Protein AF-W0DRM1-F1 (afdb_monomer_lite)

Secondary structure (DSSP, 8-state):
---HHHHHHHHHHHHHHHHHHHHHTT-HHHHHHHHHHHHHHHHHH---S-PPPPP-PPPP-------PBPTTTSSSB-EEEEEEEEE-TTS-EEEEEE-TTT--EEEEE--

Sequence (111 aa):
MTDIASRLQPIRAGLADLQRELTEVGQPSLAQRAQDLLRELDALTDIPDAAPRPARRPKSAHRRDEVEKCPRCTIRSLHPVPDQVREGTDGAEEMLWHCSSCGFEEWRGDA

Foldseek 3Di:
DPDVVNVCVVVLVVLQVVLVVCVVVVNNVVNVVSVVVSVVSVVVVPPPPDDDDDDDDPDDPPDPPDQDADPPPSPHGWDWDVVAWDQDPVRFIWTWTADPPPGDIDTDGPD

Structure (mmCIF, N/CA/C/O backbone):
data_AF-W0DRM1-F1
#
_entry.id   AF-W0DRM1-F1
#
loop_
_atom_site.group_PDB
_atom_site.id
_atom_site.type_symbol
_atom_site.label_atom_id
_atom_site.label_alt_id
_atom_site.label_comp_id
_atom_site.label_asym_id
_atom_site.label_entity_id
_atom_site.label_seq_id
_atom_site.pdbx_PDB_ins_code
_atom_site.Cartn_x
_atom_site.Cartn_y
_atom_site.Cartn_z
_atom_site.occupancy
_atom_site.B_iso_or_equiv
_atom_site.auth_seq_id
_atom_site.auth_comp_id
_atom_site.auth_asym_id
_atom_site.auth_atom_id
_atom_site.pdbx_PDB_model_num
ATOM 1 N N . MET A 1 1 ? -18.558 2.304 -13.654 1.00 44.47 1 MET A N 1
ATOM 2 C CA . MET A 1 1 ? -17.285 2.562 -12.952 1.00 44.47 1 MET A CA 1
ATOM 3 C C . MET A 1 1 ? -17.632 3.050 -11.560 1.00 44.47 1 MET A C 1
ATOM 5 O O . MET A 1 1 ? -18.065 4.184 -11.433 1.00 44.47 1 MET A O 1
ATOM 9 N N . THR A 1 2 ? -17.574 2.191 -10.544 1.00 49.75 2 THR A N 1
ATOM 10 C CA . THR A 1 2 ? -17.739 2.642 -9.155 1.00 49.75 2 THR A CA 1
ATOM 11 C C . THR A 1 2 ? -16.541 3.493 -8.781 1.00 49.75 2 THR A C 1
ATOM 13 O O . THR A 1 2 ? -15.411 3.006 -8.793 1.00 49.75 2 THR A O 1
ATOM 16 N N . ASP A 1 3 ? -16.828 4.753 -8.504 1.00 78.50 3 ASP A N 1
ATOM 17 C CA . ASP A 1 3 ? -15.894 5.757 -8.037 1.00 78.50 3 ASP A CA 1
ATOM 18 C C . ASP A 1 3 ? -15.161 5.260 -6.776 1.00 78.50 3 ASP A C 1
ATOM 20 O O . ASP A 1 3 ? -15.777 4.805 -5.808 1.00 78.50 3 ASP A O 1
ATOM 24 N N . ILE A 1 4 ? -13.827 5.248 -6.828 1.00 78.31 4 ILE A N 1
ATOM 25 C CA . ILE A 1 4 ? -12.979 4.704 -5.756 1.00 78.31 4 ILE A CA 1
ATOM 26 C C . ILE A 1 4 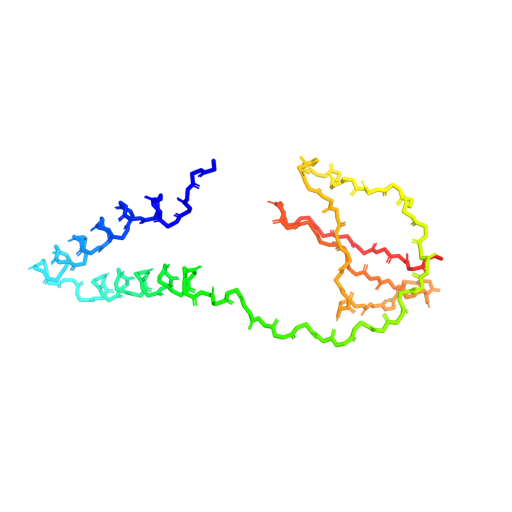? -13.174 5.519 -4.473 1.00 78.31 4 ILE A C 1
ATOM 28 O O . ILE A 1 4 ? -13.244 4.932 -3.394 1.00 78.31 4 ILE A O 1
ATOM 32 N N . ALA A 1 5 ? -13.369 6.836 -4.586 1.00 75.06 5 ALA A N 1
ATOM 33 C CA . ALA A 1 5 ? -13.639 7.695 -3.439 1.00 75.06 5 ALA A CA 1
ATOM 34 C C . ALA A 1 5 ? -14.947 7.298 -2.733 1.00 75.06 5 ALA A C 1
ATOM 36 O O . ALA A 1 5 ? -14.979 7.168 -1.509 1.00 75.06 5 ALA A O 1
ATOM 37 N N . SER A 1 6 ? -15.990 6.968 -3.497 1.00 77.75 6 SER A N 1
ATOM 38 C CA . SER A 1 6 ? -17.264 6.471 -2.960 1.00 77.75 6 SER A CA 1
ATOM 39 C C . SER A 1 6 ? -17.128 5.146 -2.191 1.00 77.75 6 SER A C 1
ATOM 41 O O . SER A 1 6 ? -17.858 4.914 -1.230 1.00 77.75 6 SER A O 1
ATOM 43 N N . ARG A 1 7 ? -16.177 4.275 -2.563 1.00 81.56 7 ARG A N 1
ATOM 44 C CA . ARG A 1 7 ? -15.899 3.020 -1.831 1.00 81.56 7 ARG A CA 1
ATOM 45 C C . ARG A 1 7 ? -15.046 3.226 -0.577 1.00 81.56 7 ARG A C 1
ATOM 47 O O . ARG A 1 7 ? -15.122 2.404 0.331 1.00 81.56 7 ARG A O 1
ATOM 54 N N . LEU A 1 8 ? -14.249 4.292 -0.525 1.00 87.19 8 LEU A N 1
ATOM 55 C CA . LEU A 1 8 ? -13.381 4.618 0.612 1.00 87.19 8 LEU A CA 1
ATOM 56 C C . LEU A 1 8 ? -14.110 5.393 1.722 1.00 87.19 8 LEU A C 1
ATOM 58 O O . LEU A 1 8 ? -13.707 5.311 2.879 1.00 87.19 8 LEU A O 1
ATOM 62 N N . GLN A 1 9 ? -15.214 6.076 1.407 1.00 85.44 9 GLN A N 1
ATOM 63 C CA . GLN A 1 9 ? -16.068 6.769 2.384 1.00 85.44 9 GLN A CA 1
ATOM 64 C C . GLN A 1 9 ? -16.465 5.932 3.618 1.00 85.44 9 GLN A C 1
ATOM 66 O O . GLN A 1 9 ? -16.218 6.388 4.735 1.00 85.44 9 GLN A O 1
ATOM 71 N N . PRO A 1 10 ? -17.014 4.706 3.484 1.00 90.19 10 PRO A N 1
ATOM 72 C CA . PRO A 1 10 ? -17.363 3.899 4.657 1.00 90.19 10 PRO A CA 1
ATOM 73 C C . PRO A 1 10 ? -16.141 3.510 5.503 1.00 90.19 10 PRO A C 1
ATOM 75 O O . PRO A 1 10 ? -16.254 3.380 6.719 1.00 90.19 10 PRO A O 1
ATOM 78 N N . ILE A 1 11 ? -14.966 3.363 4.884 1.00 89.38 11 ILE A N 1
ATOM 79 C CA . ILE A 1 11 ? -13.716 3.035 5.584 1.00 89.38 11 ILE A CA 1
ATOM 80 C C . ILE A 1 11 ? -13.220 4.244 6.389 1.00 89.38 11 ILE A C 1
ATOM 82 O O . ILE A 1 11 ? -12.806 4.080 7.535 1.00 89.38 11 ILE A O 1
ATOM 86 N N . ARG A 1 12 ? -13.325 5.463 5.838 1.00 90.06 12 ARG A N 1
ATOM 87 C CA . ARG A 1 12 ? -13.031 6.703 6.579 1.00 90.06 12 ARG A CA 1
ATOM 88 C C . ARG A 1 12 ? -13.930 6.871 7.791 1.00 90.06 12 ARG A C 1
ATOM 90 O O . ARG A 1 12 ? -13.432 7.145 8.876 1.00 90.06 12 ARG A O 1
ATOM 97 N N . ALA A 1 13 ? -15.236 6.683 7.607 1.00 90.19 13 ALA A N 1
ATOM 98 C CA . ALA A 1 13 ? -16.200 6.800 8.695 1.00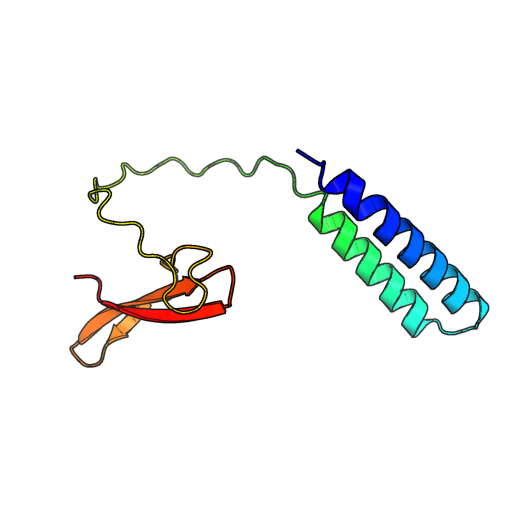 90.19 13 ALA A CA 1
ATOM 99 C C . ALA A 1 13 ? -15.869 5.822 9.835 1.00 90.19 13 ALA A C 1
ATOM 101 O O . ALA A 1 13 ? -15.723 6.245 10.977 1.00 90.19 13 ALA A O 1
ATOM 102 N N . GLY A 1 14 ? -15.622 4.546 9.509 1.00 92.88 14 GLY A N 1
ATOM 103 C CA . GLY A 1 14 ? -15.262 3.538 10.509 1.00 92.88 14 GLY A CA 1
ATOM 104 C C . GLY A 1 14 ? -13.956 3.835 11.257 1.00 92.88 14 GLY A C 1
ATOM 105 O O . GLY A 1 14 ? -13.880 3.614 12.462 1.00 92.88 14 GLY A O 1
ATOM 106 N N . LEU A 1 15 ? -12.932 4.370 10.582 1.00 91.94 15 LEU A N 1
ATOM 107 C CA . LEU A 1 15 ? -11.674 4.754 11.239 1.00 91.94 15 LEU A CA 1
ATOM 108 C C . LEU A 1 15 ? -11.827 5.983 12.146 1.00 91.94 15 LEU A C 1
ATOM 110 O O . LEU A 1 15 ? -11.201 6.033 13.204 1.00 91.94 15 LEU A O 1
ATOM 114 N N . ALA A 1 16 ? -12.661 6.952 11.763 1.00 90.56 16 ALA A N 1
ATOM 115 C CA . ALA A 1 16 ? -12.958 8.119 12.592 1.00 90.56 16 ALA A CA 1
ATOM 116 C C . ALA A 1 16 ? -13.749 7.735 13.854 1.00 90.56 16 ALA A C 1
ATOM 118 O O . ALA A 1 16 ? -13.444 8.218 14.946 1.00 90.56 16 ALA A O 1
ATOM 119 N N . ASP A 1 17 ? -14.719 6.827 13.719 1.00 92.44 17 ASP A N 1
ATOM 120 C CA . ASP A 1 17 ? -15.463 6.286 14.857 1.00 92.44 17 ASP A CA 1
ATOM 121 C C . ASP A 1 17 ? -14.537 5.510 15.806 1.00 92.44 17 ASP A C 1
ATOM 123 O O . ASP A 1 17 ? -14.535 5.769 17.010 1.00 92.44 17 ASP A O 1
ATOM 127 N N . LEU A 1 18 ? -13.660 4.658 15.264 1.00 91.69 18 LEU A N 1
ATOM 128 C CA . LEU A 1 18 ? -12.666 3.921 16.047 1.00 91.69 18 LEU A CA 1
ATOM 129 C C . LEU A 1 18 ? -11.693 4.859 16.782 1.00 91.69 18 LEU A C 1
ATOM 131 O O . LEU A 1 18 ? -11.370 4.631 17.946 1.00 91.69 18 LEU A O 1
ATOM 135 N N . GLN A 1 19 ? -11.231 5.933 16.134 1.00 92.62 19 GLN A N 1
ATOM 136 C CA . GLN A 1 19 ? -10.376 6.934 16.777 1.00 92.62 19 GLN A CA 1
ATOM 137 C C . GLN A 1 19 ? -11.068 7.561 17.996 1.00 92.62 19 GLN A C 1
ATOM 139 O O . GLN A 1 19 ? -10.430 7.737 19.040 1.00 92.62 19 GLN A O 1
ATOM 144 N N . ARG A 1 20 ? -12.357 7.900 17.873 1.00 90.94 20 ARG A N 1
ATOM 145 C CA . ARG A 1 20 ? -13.141 8.479 18.970 1.00 90.94 20 ARG A CA 1
ATOM 146 C C . ARG A 1 20 ? -13.261 7.491 20.128 1.00 90.94 20 ARG A C 1
ATOM 148 O O . ARG A 1 20 ? -12.902 7.848 21.246 1.00 90.94 20 ARG A O 1
ATOM 155 N N . G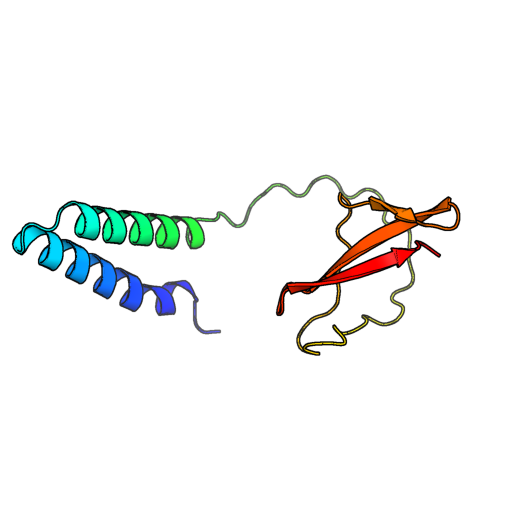LU A 1 21 ? -13.649 6.248 19.850 1.00 93.81 21 GLU A N 1
ATOM 156 C CA . GLU A 1 21 ? -13.768 5.194 20.870 1.00 93.81 21 GLU A CA 1
ATOM 157 C C . GLU A 1 21 ? -12.443 4.959 21.609 1.00 93.81 21 GLU A C 1
ATOM 159 O O . GLU A 1 21 ? -12.398 4.916 22.837 1.00 93.81 21 GLU A O 1
ATOM 164 N N . LEU A 1 22 ? -11.327 4.881 20.881 1.00 91.88 22 LEU A N 1
ATOM 165 C CA . LEU A 1 22 ? -10.002 4.691 21.479 1.00 91.88 22 LEU A CA 1
ATOM 166 C C . LEU A 1 22 ? -9.561 5.889 22.329 1.00 91.88 22 LEU A C 1
ATOM 168 O O . LEU A 1 22 ? -8.857 5.711 23.324 1.00 91.88 22 LEU A O 1
ATOM 172 N N . THR A 1 23 ? -9.983 7.100 21.968 1.00 89.12 23 THR A N 1
ATOM 173 C CA . THR A 1 23 ? -9.716 8.309 22.758 1.00 89.12 23 THR A CA 1
ATOM 174 C C . THR A 1 23 ? -10.519 8.295 24.059 1.00 89.12 23 THR A C 1
ATOM 176 O O . THR A 1 23 ? -9.967 8.575 25.122 1.00 89.12 23 THR A O 1
ATOM 179 N N . GLU A 1 24 ? -11.793 7.904 23.995 1.00 91.12 24 GLU A N 1
ATOM 180 C CA . GLU A 1 24 ? -12.684 7.783 25.157 1.00 91.12 24 GLU A CA 1
ATOM 181 C C . GLU A 1 24 ? -12.230 6.688 26.134 1.00 91.12 24 GLU A C 1
ATOM 183 O O . GLU A 1 24 ? -12.283 6.876 27.348 1.00 91.12 24 GLU A O 1
ATOM 188 N N . VAL A 1 25 ? -11.708 5.570 25.618 1.00 93.50 25 VAL A N 1
ATOM 189 C CA . VAL A 1 25 ? -11.168 4.454 26.419 1.00 93.50 25 VAL A CA 1
ATOM 190 C C . VAL A 1 25 ? -9.750 4.751 26.950 1.00 93.50 25 VAL A C 1
ATOM 192 O O . VAL A 1 25 ? -9.172 3.951 27.686 1.00 93.50 25 VAL A O 1
ATOM 195 N N . GLY A 1 26 ? -9.173 5.915 26.628 1.00 90.31 26 GLY A N 1
ATOM 196 C CA . GLY A 1 26 ? -7.866 6.332 27.141 1.00 90.31 26 GLY A CA 1
ATOM 197 C C . GLY A 1 26 ? -6.690 5.579 26.514 1.00 90.31 26 GLY A C 1
ATOM 198 O O . GLY A 1 26 ? -5.677 5.357 27.174 1.00 90.31 26 GLY A O 1
ATOM 199 N N . GLN A 1 27 ? -6.812 5.187 25.243 1.00 90.56 27 GLN A N 1
ATOM 200 C CA . GLN A 1 27 ? -5.772 4.530 24.444 1.00 90.56 27 GLN A CA 1
ATOM 201 C C . GLN A 1 27 ? -5.187 5.505 23.403 1.00 90.56 27 GLN A C 1
ATOM 203 O O . GLN A 1 27 ? -5.427 5.359 22.199 1.00 90.56 27 GLN A O 1
ATOM 208 N N . PRO A 1 28 ? -4.398 6.514 23.827 1.00 84.56 28 PRO A N 1
ATOM 209 C CA . PRO A 1 28 ? -3.950 7.595 22.949 1.00 84.56 28 PRO A CA 1
ATOM 210 C C . PRO A 1 28 ? -3.036 7.115 21.816 1.00 84.56 28 PRO A C 1
ATOM 212 O O . PRO A 1 28 ? -3.081 7.668 20.722 1.00 84.56 28 PRO A O 1
ATOM 215 N N . SER A 1 29 ? -2.237 6.064 22.032 1.00 87.31 29 SER A N 1
ATOM 216 C CA . SER A 1 29 ? -1.367 5.490 20.995 1.00 87.31 29 SER A CA 1
ATOM 217 C C . SER A 1 29 ? -2.163 4.825 19.868 1.00 87.31 29 SER A C 1
ATOM 219 O O . SER A 1 29 ? -1.811 4.957 18.697 1.00 87.31 29 SER A O 1
ATOM 221 N N . LEU A 1 30 ? -3.261 4.144 20.205 1.00 86.56 30 LEU A N 1
ATOM 222 C CA . LEU A 1 30 ? -4.140 3.506 19.228 1.00 86.56 30 LEU A CA 1
ATOM 223 C C . LEU A 1 30 ? -5.018 4.540 18.513 1.00 86.56 30 LEU A C 1
ATOM 225 O O . LEU A 1 30 ? -5.201 4.444 17.301 1.00 86.56 30 LEU A O 1
ATOM 229 N N . ALA A 1 31 ? -5.500 5.561 19.228 1.00 87.25 31 ALA A N 1
ATOM 230 C CA . ALA A 1 31 ? -6.204 6.687 18.619 1.00 87.25 31 ALA A CA 1
ATOM 231 C C . ALA A 1 31 ? -5.305 7.434 17.617 1.00 87.25 31 ALA A C 1
ATOM 233 O O . ALA A 1 31 ? -5.728 7.723 16.498 1.00 87.25 31 ALA A O 1
ATOM 234 N N . GLN A 1 32 ? -4.035 7.663 17.973 1.00 86.25 32 GLN A N 1
A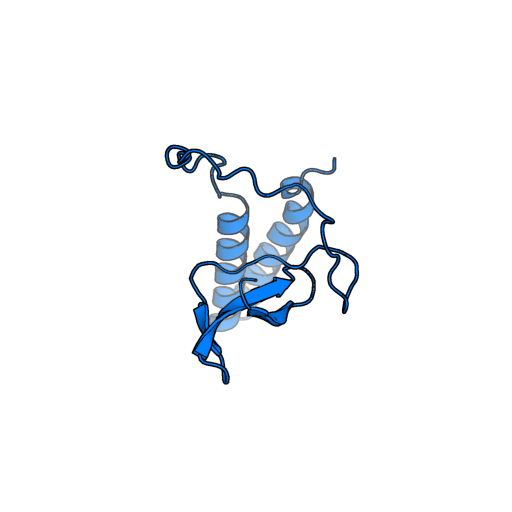TOM 235 C CA . GLN A 1 32 ? -3.053 8.256 17.065 1.00 86.25 32 GLN A CA 1
ATOM 236 C C . GLN A 1 32 ? -2.833 7.382 15.827 1.00 86.25 32 GLN A C 1
ATOM 238 O O . GLN A 1 32 ? -2.809 7.888 14.707 1.00 86.25 32 GLN A O 1
ATOM 243 N N . ARG A 1 33 ? -2.753 6.058 16.007 1.00 90.00 33 ARG A N 1
ATOM 244 C CA . ARG A 1 33 ? -2.614 5.117 14.891 1.00 90.00 33 ARG A CA 1
ATOM 245 C C . ARG A 1 33 ? -3.815 5.157 13.940 1.00 90.00 33 ARG A C 1
ATOM 247 O O . ARG A 1 33 ? -3.616 5.108 12.730 1.00 90.00 33 ARG A O 1
ATOM 254 N N . ALA A 1 34 ? -5.038 5.269 14.459 1.00 90.44 34 ALA A N 1
ATOM 255 C CA . ALA A 1 34 ? -6.241 5.432 13.639 1.00 90.44 34 ALA A CA 1
ATOM 256 C C . ALA A 1 34 ? -6.222 6.757 12.854 1.00 90.44 34 ALA A C 1
ATOM 258 O O . ALA A 1 34 ? -6.559 6.783 11.670 1.00 90.44 34 ALA A O 1
ATOM 259 N N . GLN A 1 35 ? -5.748 7.837 13.480 1.00 88.94 35 GLN A N 1
ATOM 260 C CA . GLN A 1 35 ? -5.578 9.133 12.824 1.00 88.94 35 GLN A CA 1
ATOM 261 C C . GLN A 1 35 ? -4.516 9.103 11.711 1.00 88.94 35 GLN A C 1
ATOM 263 O O . GLN A 1 35 ? -4.697 9.731 10.667 1.00 88.94 35 GLN A O 1
ATOM 268 N N . ASP A 1 36 ? -3.411 8.382 11.909 1.00 91.50 36 ASP A N 1
ATOM 269 C CA . ASP A 1 36 ? -2.381 8.212 10.878 1.00 91.50 36 ASP A CA 1
ATOM 270 C C . ASP A 1 36 ? -2.936 7.456 9.662 1.00 91.50 36 ASP A C 1
ATOM 272 O O . ASP A 1 36 ? -2.733 7.886 8.528 1.00 91.50 36 ASP A O 1
ATOM 276 N N . LEU A 1 37 ? -3.722 6.398 9.893 1.00 90.88 37 LEU A N 1
ATOM 277 C CA . LEU A 1 37 ? -4.386 5.642 8.825 1.00 90.88 37 LEU A CA 1
ATOM 278 C C . LEU A 1 37 ? -5.398 6.492 8.044 1.00 90.88 37 LEU A C 1
ATOM 280 O O . LEU A 1 37 ? -5.478 6.368 6.824 1.00 90.88 37 LEU A O 1
ATOM 284 N N . LEU A 1 38 ? -6.145 7.378 8.714 1.00 90.31 38 LEU A N 1
ATOM 285 C CA . LEU A 1 38 ? -7.027 8.343 8.041 1.00 90.31 38 LEU A CA 1
ATOM 286 C C . LEU A 1 38 ? -6.239 9.264 7.101 1.00 90.31 38 LEU A C 1
ATOM 288 O O . LEU A 1 38 ? -6.629 9.443 5.949 1.00 90.31 38 LEU A O 1
ATOM 292 N N . ARG A 1 39 ? -5.093 9.781 7.560 1.00 87.12 39 ARG A N 1
ATOM 293 C CA . ARG A 1 39 ? -4.218 10.662 6.771 1.00 87.12 39 ARG A CA 1
ATOM 294 C C . ARG A 1 39 ? -3.631 9.955 5.551 1.00 87.12 39 ARG A C 1
ATOM 296 O O . ARG A 1 39 ? -3.573 10.544 4.475 1.00 87.12 39 ARG A O 1
ATOM 303 N N . GLU A 1 40 ? -3.213 8.700 5.705 1.00 87.38 40 GLU A N 1
ATOM 304 C CA . GLU A 1 40 ? -2.757 7.864 4.587 1.00 87.38 40 GLU A CA 1
ATOM 305 C C . GLU A 1 40 ? -3.880 7.658 3.559 1.00 87.38 40 GLU A C 1
ATOM 307 O O . GLU A 1 40 ? -3.654 7.785 2.355 1.00 87.38 40 GLU A O 1
ATOM 312 N N . LEU A 1 41 ? -5.109 7.409 4.023 1.00 87.00 41 LEU A N 1
ATOM 313 C CA . LEU A 1 41 ? -6.272 7.243 3.151 1.00 87.00 41 LEU A CA 1
ATOM 314 C C . LEU A 1 41 ? -6.625 8.526 2.385 1.00 87.00 41 LEU A C 1
ATOM 316 O O . LEU A 1 41 ? -7.076 8.457 1.242 1.00 87.00 41 LEU A O 1
ATOM 320 N N . ASP A 1 42 ? -6.456 9.690 3.009 1.00 84.31 42 ASP A N 1
ATOM 321 C CA . ASP A 1 42 ? -6.670 10.990 2.371 1.00 84.31 42 ASP A CA 1
ATOM 322 C C . ASP A 1 42 ? -5.592 11.274 1.323 1.00 84.31 42 ASP A C 1
ATOM 324 O O . ASP A 1 42 ? -5.929 11.593 0.182 1.00 84.31 42 ASP A O 1
ATOM 328 N N . ALA A 1 43 ? -4.319 11.026 1.642 1.00 83.62 43 ALA A N 1
ATOM 329 C CA . ALA A 1 43 ? -3.206 11.184 0.704 1.00 83.62 43 ALA A CA 1
ATOM 330 C C . ALA A 1 43 ? -3.358 10.320 -0.561 1.00 83.62 43 ALA A C 1
ATOM 332 O O . ALA A 1 43 ? -2.996 10.751 -1.653 1.00 83.62 43 ALA A O 1
ATOM 333 N N . LEU A 1 44 ? -3.935 9.120 -0.439 1.00 78.25 44 LEU A N 1
ATOM 334 C CA . LEU A 1 44 ? -4.216 8.243 -1.581 1.00 78.25 44 LEU A CA 1
ATOM 335 C C . LEU A 1 44 ? -5.346 8.758 -2.484 1.00 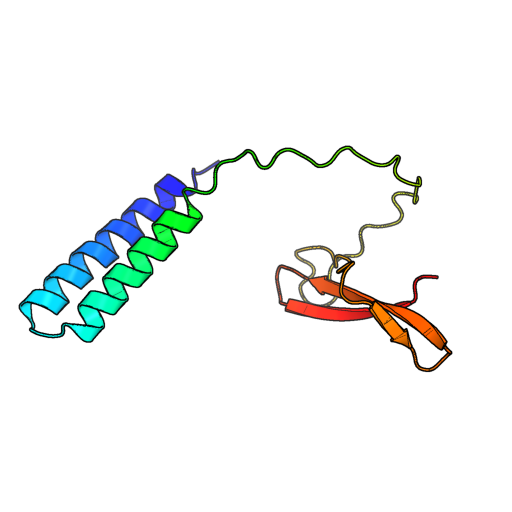78.25 44 LEU A C 1
ATOM 337 O O . LEU A 1 44 ? -5.396 8.396 -3.659 1.00 78.25 44 LEU A O 1
ATOM 341 N N . THR A 1 45 ? -6.251 9.584 -1.959 1.00 73.50 45 THR A N 1
ATOM 342 C CA . THR A 1 45 ? -7.333 10.197 -2.750 1.00 73.50 45 THR A CA 1
ATOM 343 C C . THR A 1 45 ? -7.021 11.598 -3.249 1.00 73.50 45 THR A C 1
ATOM 345 O O . THR A 1 45 ? -7.652 12.033 -4.206 1.00 73.50 45 THR A O 1
ATOM 348 N N . ASP A 1 46 ? -6.075 12.287 -2.612 1.00 66.06 46 ASP A N 1
ATOM 349 C CA . ASP A 1 46 ? -5.704 13.673 -2.913 1.00 66.06 46 ASP A CA 1
ATOM 350 C C . ASP A 1 46 ? -4.539 13.759 -3.911 1.00 66.06 46 ASP A C 1
ATOM 352 O O . ASP A 1 46 ? -3.968 14.825 -4.112 1.00 66.06 46 ASP A O 1
ATOM 356 N N . ILE A 1 47 ? -4.164 12.641 -4.551 1.00 54.66 47 ILE A N 1
ATOM 357 C CA . ILE A 1 47 ? -3.209 12.646 -5.664 1.00 54.66 47 ILE A CA 1
ATOM 358 C C . ILE A 1 47 ? -3.842 13.467 -6.796 1.00 54.66 47 ILE A C 1
ATOM 360 O O . ILE A 1 47 ? -4.789 12.988 -7.430 1.00 54.66 47 ILE A O 1
ATOM 364 N N . PRO A 1 48 ? -3.336 14.678 -7.097 1.00 46.75 48 PRO A N 1
ATOM 365 C CA . PRO A 1 48 ? -3.819 15.432 -8.233 1.00 46.75 48 PRO A CA 1
ATOM 366 C C . PRO A 1 48 ? -3.423 14.657 -9.486 1.00 46.75 48 PRO A C 1
ATOM 368 O O . PRO A 1 48 ? -2.252 14.324 -9.689 1.00 46.75 48 PRO A O 1
ATOM 371 N N . ASP A 1 49 ? -4.399 14.394 -10.345 1.00 49.69 49 ASP A N 1
ATOM 372 C CA . ASP A 1 49 ? -4.196 13.933 -11.716 1.00 49.69 49 ASP A CA 1
ATOM 373 C C . ASP A 1 49 ? -3.533 15.053 -12.543 1.00 49.69 49 ASP A C 1
ATOM 375 O O . ASP A 1 49 ? -4.176 15.693 -13.365 1.00 49.69 49 ASP A O 1
ATOM 379 N N . ALA A 1 50 ? -2.275 15.397 -12.243 1.00 50.44 50 ALA A N 1
ATOM 380 C CA . ALA A 1 50 ? -1.436 16.293 -13.042 1.00 50.44 50 ALA A CA 1
ATOM 381 C C . ALA A 1 50 ? -0.003 16.383 -12.486 1.00 50.44 50 ALA A C 1
ATOM 383 O O . ALA A 1 50 ? 0.431 17.426 -11.998 1.00 50.44 50 ALA A O 1
ATOM 384 N N . ALA A 1 51 ? 0.794 15.326 -12.640 1.00 47.75 51 ALA A N 1
ATOM 385 C CA . ALA A 1 51 ? 2.225 15.553 -12.838 1.00 47.75 51 ALA A CA 1
ATOM 386 C C . ALA A 1 51 ? 2.433 15.976 -14.309 1.00 47.75 51 ALA A C 1
ATOM 388 O O . ALA A 1 51 ? 1.945 15.277 -15.209 1.00 47.75 51 ALA A O 1
ATOM 389 N N . PRO A 1 52 ? 3.129 17.092 -14.607 1.00 45.03 52 PRO A N 1
ATOM 390 C CA . PRO A 1 52 ? 3.446 17.450 -15.980 1.00 45.03 52 PRO A CA 1
ATOM 391 C C . PRO A 1 52 ? 4.304 16.341 -16.586 1.00 45.03 52 PRO A C 1
ATOM 393 O O . PRO A 1 52 ? 5.382 16.015 -16.091 1.00 45.03 52 PRO A O 1
ATOM 396 N N . ARG A 1 53 ? 3.790 15.734 -17.662 1.00 54.59 53 ARG A N 1
ATOM 397 C CA . ARG A 1 53 ? 4.507 14.712 -18.424 1.00 54.59 53 ARG A CA 1
ATOM 398 C C . ARG A 1 53 ? 5.872 15.271 -18.838 1.00 54.59 53 ARG A C 1
ATOM 400 O O . ARG A 1 53 ? 5.888 16.267 -19.565 1.00 54.59 53 ARG A O 1
ATOM 407 N N . PRO A 1 54 ? 6.994 14.626 -18.474 1.00 44.44 54 PRO A N 1
ATOM 408 C CA . PRO A 1 54 ? 8.272 14.969 -19.071 1.00 44.44 54 PRO A CA 1
ATOM 409 C C . PRO A 1 54 ? 8.159 14.811 -20.591 1.00 44.44 54 PRO A C 1
ATOM 411 O O . PRO A 1 54 ? 7.509 13.884 -21.094 1.00 44.44 54 PRO A O 1
ATOM 414 N N . ALA A 1 55 ? 8.740 15.768 -21.318 1.00 49.78 55 ALA A N 1
ATOM 415 C CA . ALA A 1 55 ? 8.737 15.797 -22.771 1.00 49.78 55 ALA A CA 1
ATOM 416 C C . ALA A 1 55 ? 9.181 14.431 -23.308 1.00 49.78 55 ALA A C 1
ATOM 418 O O . ALA A 1 55 ? 10.258 13.929 -22.981 1.00 49.78 55 ALA A O 1
ATOM 419 N N . ARG A 1 56 ? 8.308 13.806 -24.106 1.00 47.72 56 ARG A N 1
ATOM 420 C CA . ARG A 1 56 ? 8.570 12.506 -24.719 1.00 47.72 56 ARG A CA 1
ATOM 421 C C . ARG A 1 56 ? 9.818 12.622 -25.588 1.00 47.72 56 ARG A C 1
ATOM 423 O O . ARG A 1 56 ? 9.758 13.208 -26.667 1.00 47.72 56 ARG A O 1
ATOM 430 N N . ARG A 1 57 ? 10.920 12.008 -25.154 1.00 55.41 57 ARG A N 1
ATOM 431 C CA . ARG A 1 57 ? 11.970 11.584 -26.084 1.00 55.41 57 ARG A CA 1
ATOM 432 C C . ARG A 1 57 ? 11.331 10.658 -27.131 1.00 55.41 57 ARG A C 1
ATOM 434 O O . ARG A 1 57 ? 10.436 9.882 -26.770 1.00 55.41 57 ARG A O 1
ATOM 441 N N . PRO A 1 58 ? 11.715 10.762 -28.415 1.00 46.38 58 PRO A N 1
ATOM 442 C CA . PRO A 1 58 ? 11.173 9.897 -29.449 1.00 46.38 58 PRO A CA 1
ATOM 443 C C . PRO A 1 58 ? 11.479 8.452 -29.062 1.00 46.38 58 PRO A C 1
ATOM 445 O O . PRO A 1 58 ? 12.634 8.070 -28.893 1.00 46.38 58 PRO A O 1
ATOM 448 N N . LYS A 1 59 ? 10.412 7.681 -28.837 1.00 44.91 59 LYS A N 1
ATOM 449 C CA . LYS A 1 59 ? 10.497 6.257 -28.534 1.00 44.91 59 LYS A CA 1
ATOM 450 C C . LYS A 1 59 ? 11.158 5.584 -29.728 1.00 44.91 59 LYS A C 1
ATOM 452 O O . LYS A 1 59 ? 10.616 5.665 -30.833 1.00 44.91 59 LYS A O 1
ATOM 457 N N . SER A 1 60 ? 12.286 4.917 -29.502 1.00 48.00 60 SER A N 1
ATOM 458 C CA . SER A 1 60 ? 12.703 3.839 -30.387 1.00 48.00 60 SER A CA 1
ATOM 459 C C . SER A 1 60 ? 11.500 2.910 -30.544 1.00 48.00 60 SER A C 1
ATOM 461 O O . SER A 1 60 ? 10.813 2.562 -29.578 1.00 48.00 60 SER A O 1
ATOM 463 N N . ALA A 1 61 ? 11.158 2.616 -31.792 1.00 43.22 61 ALA A N 1
ATOM 464 C CA . ALA A 1 61 ? 10.065 1.732 -32.134 1.00 43.22 61 ALA A CA 1
ATOM 465 C C . ALA A 1 61 ? 10.469 0.291 -31.791 1.00 43.22 61 ALA A C 1
ATOM 467 O O . ALA A 1 61 ? 10.736 -0.502 -32.687 1.00 43.22 61 ALA A O 1
ATOM 468 N N . HIS A 1 62 ? 10.524 -0.057 -30.502 1.00 47.12 62 HIS A N 1
ATOM 469 C CA . HIS A 1 62 ? 10.438 -1.461 -30.135 1.00 47.12 62 HIS A CA 1
ATOM 470 C C . HIS A 1 62 ? 9.057 -1.938 -30.566 1.00 47.12 62 HIS A C 1
ATOM 472 O O . HIS A 1 62 ? 8.022 -1.369 -30.190 1.00 47.12 62 HIS A O 1
ATOM 478 N N . ARG A 1 63 ? 9.071 -2.925 -31.464 1.00 44.28 63 ARG A N 1
ATOM 479 C CA . ARG A 1 63 ? 7.895 -3.667 -31.899 1.00 44.28 63 ARG A CA 1
ATOM 480 C C . ARG A 1 63 ? 7.073 -4.025 -30.667 1.00 44.28 63 ARG A C 1
ATOM 482 O O . ARG A 1 63 ? 7.614 -4.352 -29.617 1.00 44.28 63 ARG A O 1
ATOM 489 N N . ARG A 1 64 ? 5.752 -3.940 -30.806 1.00 44.59 64 ARG A N 1
ATOM 490 C CA . ARG A 1 64 ? 4.788 -4.409 -29.804 1.00 44.59 64 ARG A CA 1
ATOM 491 C C . ARG A 1 64 ? 4.774 -5.940 -29.798 1.00 44.59 64 ARG A C 1
ATOM 493 O O . ARG A 1 64 ? 3.723 -6.530 -30.028 1.00 44.59 64 ARG A O 1
ATOM 500 N N . ASP A 1 65 ? 5.935 -6.556 -29.642 1.00 42.75 65 ASP A N 1
ATOM 501 C CA . ASP A 1 65 ? 6.027 -7.995 -29.513 1.00 42.75 65 ASP A CA 1
ATOM 502 C C . ASP A 1 65 ? 5.531 -8.336 -28.103 1.00 42.75 65 ASP A C 1
ATOM 504 O O . ASP A 1 65 ? 5.969 -7.761 -27.110 1.00 42.75 65 ASP A O 1
ATOM 508 N N . GLU A 1 66 ? 4.456 -9.122 -28.095 1.00 49.94 66 GLU A N 1
ATOM 509 C CA . GLU A 1 66 ? 3.890 -9.902 -26.995 1.00 49.94 66 GLU A CA 1
ATOM 510 C C . GLU A 1 66 ? 4.072 -9.320 -25.590 1.00 49.94 66 GLU A C 1
ATOM 512 O O . GLU A 1 66 ? 5.08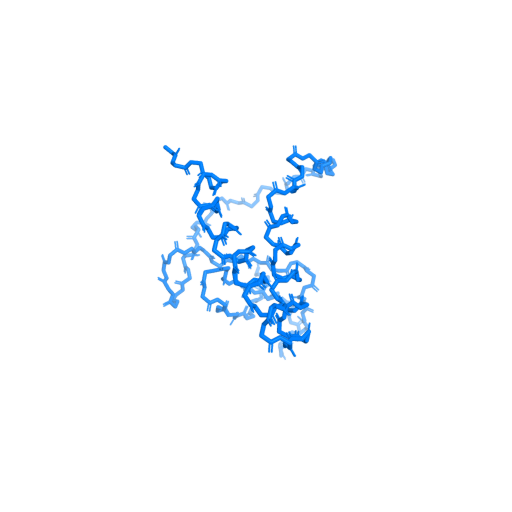6 -9.483 -24.922 1.00 49.94 66 GLU A O 1
ATOM 517 N N . VAL A 1 67 ? 3.013 -8.676 -25.094 1.00 63.91 67 VAL A N 1
ATOM 518 C CA . VAL A 1 67 ? 2.910 -8.289 -23.686 1.00 63.91 67 VAL A CA 1
ATOM 519 C C . VAL A 1 67 ? 2.930 -9.562 -22.827 1.00 63.91 67 VAL A C 1
ATOM 521 O O . VAL A 1 67 ? 1.890 -10.184 -22.598 1.00 63.91 67 VAL A O 1
ATOM 524 N N . GLU A 1 68 ? 4.118 -9.957 -22.373 1.00 69.81 68 GLU A N 1
ATOM 525 C CA . GLU A 1 68 ? 4.330 -11.169 -21.592 1.00 69.81 68 GLU A CA 1
ATOM 526 C C . GLU A 1 68 ? 3.629 -11.039 -20.235 1.00 69.81 68 GLU A C 1
ATOM 528 O O . GLU A 1 68 ? 3.897 -10.141 -19.423 1.00 69.81 68 GLU A O 1
ATOM 533 N N . LYS A 1 69 ? 2.647 -11.913 -20.006 1.00 83.19 69 LYS A N 1
ATOM 534 C CA . LYS A 1 69 ? 1.920 -11.962 -18.737 1.00 83.19 69 LYS A CA 1
ATOM 535 C C . LYS A 1 69 ? 2.848 -12.485 -17.650 1.00 83.19 69 LYS A C 1
ATOM 537 O O . LYS A 1 69 ? 3.665 -13.360 -17.900 1.00 83.19 69 LYS A O 1
ATOM 542 N N . CYS A 1 70 ? 2.668 -12.006 -16.421 1.00 86.81 70 CYS A N 1
ATOM 543 C CA . CYS A 1 70 ? 3.398 -12.540 -15.281 1.00 86.81 70 CYS A CA 1
ATOM 544 C C . CYS A 1 70 ? 3.180 -14.063 -15.192 1.00 86.81 70 CYS A C 1
ATOM 546 O O . CYS A 1 70 ? 2.028 -14.483 -15.036 1.00 86.81 70 CYS A O 1
ATOM 548 N N . PRO A 1 71 ? 4.243 -14.886 -15.220 1.00 85.56 71 PRO A N 1
ATOM 549 C CA . PRO A 1 71 ? 4.125 -16.343 -15.186 1.00 85.56 71 PRO A CA 1
ATOM 550 C C . PRO A 1 71 ? 3.585 -16.846 -13.842 1.00 85.56 71 PRO A C 1
ATOM 552 O O . PRO A 1 71 ? 3.108 -17.971 -13.744 1.00 85.56 71 PRO A O 1
ATOM 555 N N . ARG A 1 72 ? 3.629 -16.006 -12.798 1.00 86.06 72 ARG A N 1
ATOM 556 C CA . ARG A 1 72 ? 3.188 -16.365 -11.450 1.00 86.06 72 ARG A CA 1
ATOM 557 C C . ARG A 1 72 ? 1.698 -16.131 -11.218 1.00 86.06 72 ARG A C 1
ATOM 559 O O . ARG A 1 72 ? 1.025 -17.008 -10.696 1.00 86.06 72 ARG A O 1
ATOM 566 N N . CYS A 1 73 ? 1.181 -14.948 -11.557 1.00 88.12 73 CYS A N 1
ATOM 567 C CA . CYS A 1 73 ? -0.228 -14.614 -11.305 1.00 88.12 73 CYS A CA 1
ATOM 568 C C . CYS A 1 73 ? -1.086 -14.553 -12.569 1.00 88.12 73 CYS A C 1
ATOM 570 O O . CYS A 1 73 ? -2.300 -14.685 -12.474 1.00 88.12 73 CYS A O 1
ATOM 572 N N . THR A 1 74 ? -0.494 -14.334 -13.746 1.00 85.75 74 THR A N 1
ATOM 573 C CA . THR A 1 74 ? -1.174 -14.145 -15.044 1.00 85.75 74 THR A CA 1
ATOM 574 C C . THR A 1 74 ? -2.146 -12.951 -15.137 1.00 85.75 74 THR A C 1
ATOM 576 O O . THR A 1 74 ? -2.731 -12.719 -16.195 1.00 85.75 74 THR A O 1
ATOM 579 N N . ILE A 1 75 ? -2.291 -12.156 -14.065 1.00 80.75 75 ILE A N 1
ATOM 580 C CA . ILE A 1 75 ? -3.228 -11.019 -13.968 1.00 80.75 75 ILE A CA 1
ATOM 581 C C . ILE A 1 75 ? -2.711 -9.801 -14.741 1.00 80.75 75 ILE A C 1
ATOM 583 O O . ILE A 1 75 ? -3.446 -9.179 -15.509 1.00 80.75 75 ILE A O 1
ATOM 587 N N . ARG A 1 76 ? -1.445 -9.439 -14.518 1.00 82.56 76 ARG A N 1
ATOM 588 C CA . ARG A 1 76 ? -0.765 -8.311 -15.166 1.00 82.56 76 ARG A CA 1
ATOM 589 C C . ARG A 1 76 ? 0.536 -8.772 -15.795 1.00 82.56 76 ARG A C 1
ATOM 591 O O . ARG A 1 76 ? 1.033 -9.858 -15.502 1.00 82.56 76 ARG A O 1
ATOM 598 N N . SER A 1 77 ? 1.062 -7.933 -16.667 1.00 83.69 77 SER A N 1
ATOM 599 C CA . SER A 1 77 ? 2.349 -8.133 -17.313 1.00 83.69 77 SER A CA 1
ATOM 600 C C . SER A 1 77 ? 3.491 -7.904 -16.337 1.00 83.69 77 SER A C 1
ATOM 602 O O . SER A 1 77 ? 3.340 -7.213 -15.325 1.00 83.69 77 SER A O 1
ATOM 604 N N . LEU A 1 78 ? 4.630 -8.503 -16.652 1.00 86.62 78 LEU A N 1
ATOM 605 C CA . LEU A 1 78 ? 5.898 -8.079 -16.083 1.00 86.62 78 LEU A CA 1
ATOM 606 C C . LEU A 1 78 ? 6.290 -6.745 -16.718 1.00 86.62 78 LEU A C 1
ATOM 608 O O . LEU A 1 78 ? 6.076 -6.528 -17.912 1.00 86.62 78 LEU A O 1
ATOM 612 N N . HIS A 1 79 ? 6.826 -5.842 -15.906 1.00 86.62 79 HIS A N 1
ATOM 613 C CA . HIS A 1 79 ? 7.269 -4.536 -16.368 1.00 86.62 79 HIS A CA 1
ATOM 614 C C . HIS A 1 79 ? 8.740 -4.327 -16.012 1.00 86.62 79 HIS A C 1
ATOM 616 O O . HIS A 1 79 ? 9.127 -4.672 -14.893 1.00 86.62 79 HIS A O 1
ATOM 622 N N . PRO A 1 80 ? 9.539 -3.753 -16.925 1.00 87.19 80 PRO A N 1
ATOM 623 C CA . PRO A 1 80 ? 10.925 -3.426 -16.640 1.00 87.19 80 PRO A CA 1
ATOM 624 C C . PRO A 1 80 ? 11.006 -2.306 -15.597 1.00 87.19 80 PRO A C 1
ATOM 626 O O . PRO A 1 80 ? 10.224 -1.350 -15.643 1.00 87.19 80 PRO A O 1
ATOM 629 N N . VAL A 1 81 ? 11.953 -2.422 -14.669 1.00 88.12 81 VAL A N 1
ATOM 630 C CA . VAL A 1 81 ? 12.271 -1.419 -13.651 1.00 88.12 81 VAL A CA 1
ATOM 631 C C . VAL A 1 81 ? 13.561 -0.710 -14.086 1.00 88.12 81 VAL A C 1
ATOM 633 O O . VAL A 1 81 ? 14.647 -1.224 -13.833 1.00 88.12 81 VAL A O 1
ATOM 636 N N . PRO A 1 82 ? 13.466 0.454 -14.756 1.00 75.19 82 PRO A N 1
ATOM 637 C CA . PRO A 1 82 ? 14.585 1.056 -15.489 1.00 75.19 82 PRO A CA 1
ATOM 638 C C . PRO A 1 82 ? 15.763 1.489 -14.607 1.00 75.19 82 PRO A C 1
ATOM 640 O O . PRO A 1 82 ? 16.877 1.600 -15.102 1.00 75.19 82 PRO A O 1
ATOM 643 N N . ASP A 1 83 ? 15.529 1.715 -13.314 1.00 82.19 83 ASP A N 1
ATOM 644 C CA . ASP A 1 83 ? 16.566 2.141 -12.366 1.00 82.19 83 ASP A CA 1
ATOM 645 C C . ASP A 1 83 ? 17.263 0.953 -11.671 1.00 82.19 83 ASP A C 1
ATOM 647 O O . ASP A 1 83 ? 18.173 1.149 -10.868 1.00 82.19 83 ASP A O 1
ATOM 651 N N . GLN A 1 84 ? 16.836 -0.285 -11.951 1.00 83.81 84 GLN A N 1
ATOM 652 C CA . GLN A 1 84 ? 17.353 -1.511 -11.336 1.00 83.81 84 GLN A CA 1
ATOM 653 C C . GLN A 1 84 ? 18.014 -2.379 -12.404 1.00 83.81 84 GLN A C 1
ATOM 655 O O . GLN A 1 84 ? 17.427 -3.330 -12.922 1.00 83.81 84 GLN A O 1
ATOM 660 N N . VAL A 1 85 ? 19.255 -2.020 -12.714 1.00 86.00 85 VAL A N 1
ATOM 661 C CA . VAL A 1 85 ? 20.097 -2.677 -13.711 1.00 86.00 85 VAL A CA 1
ATOM 662 C C . VAL A 1 85 ? 21.351 -3.216 -13.027 1.00 86.00 85 VAL A C 1
ATOM 664 O O . VAL A 1 85 ? 21.909 -2.567 -12.140 1.00 86.00 85 VAL A O 1
ATOM 667 N N . ARG A 1 86 ? 21.780 -4.419 -13.405 1.00 81.56 86 ARG A N 1
ATOM 668 C CA . ARG A 1 86 ? 22.988 -5.068 -12.891 1.00 81.56 86 ARG A CA 1
ATOM 669 C C . ARG A 1 86 ? 23.779 -5.707 -14.023 1.00 81.56 86 ARG A C 1
ATOM 671 O O . ARG A 1 86 ? 23.223 -6.078 -15.049 1.00 81.56 86 ARG A O 1
ATOM 678 N N . GLU A 1 87 ? 25.067 -5.903 -13.794 1.00 82.38 87 GLU A N 1
ATOM 679 C CA . GLU A 1 87 ? 25.892 -6.732 -14.666 1.00 82.38 87 GLU A CA 1
ATOM 680 C C . GLU A 1 87 ? 25.638 -8.210 -14.325 1.00 82.38 87 GLU A C 1
ATOM 682 O O . GLU A 1 87 ? 25.796 -8.636 -13.176 1.00 82.38 87 GLU A O 1
ATOM 687 N N . GLY A 1 88 ? 25.154 -8.969 -15.305 1.00 78.50 88 GLY A N 1
ATOM 688 C CA . GLY A 1 88 ? 24.919 -10.404 -15.203 1.00 78.50 88 GLY A CA 1
ATOM 689 C C . GLY A 1 88 ? 26.223 -11.202 -15.184 1.00 78.50 88 GLY A C 1
ATOM 690 O O . GLY A 1 88 ? 27.312 -10.685 -15.434 1.00 78.50 88 GLY A O 1
ATOM 691 N N . THR A 1 89 ? 26.125 -12.503 -14.917 1.00 71.94 89 THR A N 1
ATOM 692 C CA . THR A 1 89 ? 27.291 -13.402 -14.803 1.00 71.94 89 THR A CA 1
ATOM 693 C C . THR A 1 89 ? 28.115 -13.532 -16.082 1.00 71.94 89 THR A C 1
ATOM 695 O O . THR A 1 89 ? 29.297 -13.857 -16.006 1.00 71.94 89 THR A O 1
ATOM 698 N N . ASP A 1 90 ? 27.511 -13.240 -17.233 1.00 73.81 90 ASP A N 1
ATOM 699 C CA . ASP A 1 90 ? 28.154 -13.308 -18.548 1.00 73.81 90 ASP A CA 1
ATOM 700 C C . ASP A 1 90 ? 28.676 -11.936 -19.027 1.00 73.81 90 ASP A C 1
ATOM 702 O O . ASP A 1 90 ? 29.095 -11.798 -20.175 1.00 73.81 90 ASP A O 1
ATOM 706 N N . GLY A 1 91 ? 28.634 -10.909 -18.165 1.00 71.62 91 GLY A N 1
ATOM 707 C CA . GLY A 1 91 ? 28.979 -9.522 -18.511 1.00 71.62 91 GLY A CA 1
ATOM 708 C C . GLY A 1 91 ? 27.892 -8.785 -19.305 1.00 71.62 91 GLY A C 1
ATOM 709 O O . GLY A 1 91 ? 28.114 -7.668 -19.767 1.00 71.62 91 GLY A O 1
ATOM 710 N N . ALA A 1 92 ? 26.721 -9.404 -19.490 1.00 77.31 92 ALA A N 1
ATOM 711 C CA . ALA A 1 92 ? 25.561 -8.784 -20.124 1.00 77.31 92 ALA A CA 1
ATOM 712 C C . ALA A 1 92 ? 24.777 -7.931 -19.118 1.00 77.31 92 ALA A C 1
ATOM 714 O O . ALA A 1 92 ? 24.652 -8.293 -17.949 1.00 77.31 92 ALA A O 1
ATOM 715 N N . GLU A 1 93 ? 24.228 -6.808 -19.574 1.00 79.50 93 GLU A N 1
ATOM 716 C CA . GLU A 1 93 ? 23.405 -5.938 -18.739 1.00 79.50 93 GLU A CA 1
ATOM 717 C C . GLU A 1 93 ? 22.021 -6.576 -18.518 1.00 79.50 93 GLU A C 1
ATOM 719 O O . GLU A 1 93 ? 21.272 -6.829 -19.463 1.00 79.50 93 GLU A O 1
ATOM 724 N N . GLU A 1 94 ? 21.693 -6.869 -17.259 1.00 85.50 94 GLU A N 1
ATOM 725 C CA . GLU A 1 94 ? 20.400 -7.403 -16.842 1.00 85.50 94 GLU A CA 1
ATOM 726 C C . GLU A 1 94 ? 19.572 -6.326 -16.147 1.00 85.50 94 GLU A C 1
ATOM 728 O O . GLU A 1 94 ? 20.036 -5.646 -15.233 1.00 85.50 94 GLU A O 1
ATOM 733 N N . MET A 1 95 ? 18.299 -6.235 -16.506 1.00 87.50 95 MET A N 1
ATOM 734 C CA . MET A 1 95 ? 17.331 -5.357 -15.864 1.00 87.50 95 MET A CA 1
ATOM 735 C C . MET A 1 95 ? 16.351 -6.171 -15.022 1.00 87.50 95 MET A C 1
ATOM 737 O O . MET A 1 95 ? 15.949 -7.279 -15.392 1.00 87.50 95 MET A O 1
ATOM 741 N N . LEU A 1 96 ? 15.934 -5.611 -13.889 1.00 88.00 96 LEU A N 1
ATOM 742 C CA . LEU A 1 96 ? 14.881 -6.188 -13.069 1.00 88.00 96 LEU A CA 1
ATOM 743 C C . LEU A 1 96 ? 13.516 -5.984 -13.729 1.00 88.00 96 LEU A C 1
ATOM 745 O O . LEU A 1 96 ? 13.128 -4.874 -14.088 1.00 88.00 96 LEU A O 1
ATOM 749 N N . TRP A 1 97 ? 12.743 -7.055 -13.804 1.00 89.75 97 TRP A N 1
ATOM 750 C CA . TRP A 1 97 ? 11.345 -7.054 -14.192 1.00 89.75 97 TRP A CA 1
ATOM 751 C C . TRP A 1 97 ? 10.481 -7.362 -12.979 1.00 89.75 97 TRP A C 1
ATOM 753 O O . TRP A 1 97 ? 10.706 -8.351 -12.287 1.00 89.75 97 TRP A O 1
ATOM 763 N N . HIS A 1 98 ? 9.471 -6.530 -12.737 1.00 89.88 98 HIS A N 1
ATOM 764 C CA . HIS A 1 98 ? 8.598 -6.630 -11.572 1.00 89.88 98 HIS A CA 1
ATOM 765 C C . HIS A 1 98 ? 7.119 -6.687 -11.975 1.00 89.88 98 HIS A C 1
ATOM 767 O O . HIS A 1 98 ? 6.638 -5.929 -12.825 1.00 89.88 98 HIS A O 1
ATOM 773 N N . CYS A 1 99 ? 6.361 -7.573 -11.329 1.00 90.88 99 CYS A N 1
ATOM 774 C CA . CYS A 1 99 ? 4.911 -7.643 -11.451 1.00 90.88 99 CYS A CA 1
ATOM 775 C C . CYS A 1 99 ? 4.219 -6.871 -10.322 1.00 90.88 99 CYS A C 1
ATOM 777 O O . CYS A 1 99 ? 4.187 -7.314 -9.176 1.00 90.88 99 CYS A O 1
ATOM 779 N N . SER A 1 100 ? 3.522 -5.787 -10.667 1.00 85.75 100 SER A N 1
ATOM 780 C CA . SER A 1 100 ? 2.774 -4.951 -9.712 1.00 85.75 100 SER A CA 1
ATOM 781 C C . SER A 1 100 ? 1.565 -5.621 -9.052 1.00 85.75 100 SER A C 1
ATOM 783 O O . SER A 1 100 ? 0.974 -5.043 -8.147 1.00 85.75 100 SER A O 1
ATOM 785 N N . SER A 1 101 ? 1.162 -6.815 -9.499 1.00 86.31 101 SER A N 1
ATOM 786 C CA . SER A 1 101 ? 0.023 -7.539 -8.912 1.00 86.31 101 SER A CA 1
ATOM 787 C C . SER A 1 101 ? 0.419 -8.521 -7.818 1.00 86.31 101 SER A C 1
ATOM 789 O O . SER A 1 101 ? -0.300 -8.635 -6.833 1.00 86.31 101 SER A O 1
ATOM 791 N N . CYS A 1 102 ? 1.518 -9.256 -7.993 1.00 90.00 102 CYS A N 1
ATOM 792 C CA . CYS A 1 102 ? 1.923 -10.306 -7.053 1.00 90.00 102 CYS A CA 1
ATOM 793 C C . CYS A 1 102 ? 3.335 -10.135 -6.485 1.00 90.00 102 CYS A C 1
ATOM 795 O O . CYS A 1 102 ? 3.766 -10.990 -5.717 1.00 90.00 102 CYS A O 1
ATOM 797 N N . GLY A 1 103 ? 4.057 -9.080 -6.876 1.00 88.81 103 GLY A N 1
ATOM 798 C CA . GLY A 1 103 ? 5.430 -8.828 -6.432 1.00 88.81 103 GLY A CA 1
ATOM 799 C C . GLY A 1 103 ? 6.453 -9.818 -6.991 1.00 88.81 103 GLY A C 1
ATOM 800 O O . GLY A 1 103 ? 7.510 -10.000 -6.402 1.00 88.81 103 GLY A O 1
ATOM 801 N N . PHE A 1 104 ? 6.137 -10.526 -8.082 1.00 90.69 104 PHE A N 1
ATOM 802 C CA . PHE A 1 104 ? 7.114 -11.397 -8.737 1.00 90.69 104 PHE A CA 1
ATOM 803 C C . PHE A 1 104 ? 8.210 -10.561 -9.399 1.00 90.69 104 PHE A C 1
ATOM 805 O O . PHE A 1 104 ? 7.895 -9.613 -10.119 1.00 90.69 104 PHE A O 1
ATOM 812 N N . GLU A 1 105 ? 9.456 -10.963 -9.175 1.00 92.62 105 GLU A N 1
ATOM 813 C CA . GLU A 1 105 ? 10.665 -10.289 -9.630 1.00 92.62 105 GLU A CA 1
ATOM 814 C C . GLU A 1 105 ? 11.556 -11.265 -10.396 1.00 92.62 105 GLU A C 1
ATOM 816 O O . GLU A 1 105 ? 11.751 -12.404 -9.967 1.00 92.62 105 GLU A O 1
ATOM 821 N N . GLU A 1 106 ? 12.094 -10.818 -11.526 1.00 90.00 106 GLU A N 1
ATOM 822 C CA . GLU A 1 106 ? 12.982 -11.604 -12.378 1.00 90.00 106 GLU A CA 1
ATOM 823 C C . GLU A 1 106 ? 14.008 -10.693 -13.049 1.00 90.00 106 GLU A C 1
ATOM 825 O O . GLU A 1 106 ? 13.666 -9.615 -13.521 1.00 90.00 106 GLU A O 1
ATOM 830 N N . TRP A 1 107 ? 15.264 -11.122 -13.110 1.00 87.88 107 TRP A N 1
ATOM 831 C CA . TRP A 1 107 ? 16.310 -10.409 -13.839 1.00 87.88 107 TRP A CA 1
ATOM 832 C C . TRP A 1 107 ? 16.395 -10.957 -15.260 1.00 87.88 107 TRP A C 1
ATOM 834 O O . TRP A 1 107 ? 16.421 -12.173 -15.444 1.00 87.88 107 TRP A O 1
ATOM 844 N N . ARG A 1 108 ? 16.404 -10.071 -16.258 1.00 84.81 108 ARG A N 1
ATOM 845 C CA . ARG A 1 108 ? 16.464 -10.445 -17.676 1.00 84.81 108 ARG A CA 1
ATOM 846 C C . ARG A 1 108 ? 17.493 -9.585 -18.393 1.00 84.81 108 ARG A C 1
ATOM 848 O O . ARG A 1 108 ? 17.516 -8.376 -18.175 1.00 84.81 108 ARG A O 1
ATOM 855 N N . GLY A 1 109 ? 18.302 -10.202 -19.249 1.00 74.00 109 GLY A N 1
ATOM 856 C CA . GLY A 1 109 ? 19.204 -9.478 -20.145 1.00 74.00 109 GLY A CA 1
ATOM 857 C C . GLY A 1 109 ? 18.431 -8.640 -21.164 1.00 74.00 109 GLY A C 1
ATOM 858 O O . GLY A 1 109 ? 17.400 -9.094 -21.669 1.00 74.00 109 GLY A O 1
ATOM 859 N N . ASP A 1 110 ? 18.919 -7.435 -21.461 1.00 63.41 110 ASP A N 1
ATOM 860 C CA . ASP A 1 110 ? 18.520 -6.714 -22.676 1.00 63.41 110 ASP A CA 1
ATOM 861 C C . ASP A 1 110 ? 19.184 -7.446 -23.859 1.00 63.41 110 ASP A C 1
ATOM 863 O O . ASP A 1 110 ? 20.411 -7.532 -23.926 1.00 63.41 110 ASP A O 1
ATOM 867 N N . ALA A 1 111 ? 18.383 -8.111 -24.697 1.00 49.09 111 ALA A N 1
ATOM 868 C CA . ALA A 1 111 ? 18.862 -8.958 -25.795 1.00 49.09 111 ALA A CA 1
ATOM 869 C C . ALA A 1 111 ? 19.014 -8.180 -27.108 1.00 49.09 111 ALA A C 1
ATOM 871 O O . ALA A 1 111 ? 18.073 -7.430 -27.463 1.00 49.09 111 ALA A O 1
#

Organism: NCBI:txid713585

pLDDT: mean 77.33, std 16.31, range [42.75, 93.81]

Radius of gyration: 21.74 Å; chains: 1; bounding box: 47×34×59 Å